Protein AF-A0A8T3X2X7-F1 (afdb_monomer_lite)

pLDDT: mean 96.61, std 1.86, range [87.31, 98.25]

Radius of gyration: 12.63 Å; chains: 1; bounding box: 24×27×33 Å

Sequence (74 aa):
MKQVIVVRNDVKMSAGKLAAQCCHASVSAALKSKKKILGEWAAAGQKKIILQSSLQEMLEAKQRCDRAKLVSFL

Structure (mmCIF, N/CA/C/O backbone):
data_AF-A0A8T3X2X7-F1
#
_entry.id   AF-A0A8T3X2X7-F1
#
loop_
_atom_site.group_PDB
_atom_site.id
_atom_site.type_symbol
_atom_site.label_atom_id
_atom_site.label_alt_id
_atom_site.label_comp_id
_atom_site.label_asym_id
_atom_site.label_entity_id
_atom_site.label_seq_id
_atom_site.pdbx_PDB_ins_code
_atom_site.Cartn_x
_atom_site.Cartn_y
_atom_site.Cartn_z
_atom_site.occupancy
_atom_site.B_iso_or_equiv
_atom_site.auth_seq_id
_atom_site.auth_comp_id
_atom_site.auth_asym_id
_atom_site.auth_atom_id
_atom_site.pdbx_PDB_model_num
ATOM 1 N N . MET A 1 1 ? -0.282 -4.549 -13.152 1.00 92.56 1 MET A N 1
ATOM 2 C CA . MET A 1 1 ? 0.450 -4.269 -11.893 1.00 92.56 1 MET A CA 1
ATOM 3 C C . MET A 1 1 ? -0.475 -3.612 -10.874 1.00 92.56 1 MET A C 1
ATOM 5 O O . MET A 1 1 ? -1.441 -2.991 -11.296 1.00 92.56 1 MET A O 1
ATOM 9 N N . LYS A 1 2 ? -0.224 -3.735 -9.564 1.00 96.94 2 LYS A N 1
ATOM 10 C CA . LYS A 1 2 ? -1.014 -3.054 -8.519 1.00 96.94 2 LYS A CA 1
ATOM 11 C C . LYS A 1 2 ? -0.177 -2.767 -7.276 1.00 96.94 2 LYS A C 1
ATOM 13 O O . LYS A 1 2 ? 0.732 -3.530 -6.971 1.00 96.94 2 LYS A O 1
ATOM 18 N N . GLN A 1 3 ? -0.550 -1.716 -6.558 1.00 98.06 3 GLN A N 1
ATOM 19 C CA . GLN A 1 3 ? -0.093 -1.419 -5.207 1.00 98.06 3 GLN A CA 1
ATOM 20 C C . GLN A 1 3 ? -1.232 -1.717 -4.228 1.00 98.06 3 GLN A C 1
ATOM 22 O O . GLN A 1 3 ? -2.384 -1.370 -4.493 1.00 98.06 3 GLN A O 1
ATOM 27 N N . VAL A 1 4 ? -0.919 -2.372 -3.114 1.00 98.19 4 VAL A N 1
ATOM 28 C CA . VAL A 1 4 ? -1.875 -2.634 -2.034 1.00 98.19 4 VAL A CA 1
ATOM 29 C C . VAL A 1 4 ? -1.441 -1.822 -0.825 1.00 98.19 4 VAL A C 1
ATOM 31 O O . VAL A 1 4 ? -0.268 -1.845 -0.462 1.00 98.19 4 VAL A O 1
ATOM 34 N N . ILE A 1 5 ? -2.377 -1.089 -0.235 1.00 98.12 5 ILE A N 1
ATOM 35 C CA . ILE A 1 5 ? -2.156 -0.264 0.948 1.00 98.12 5 ILE A CA 1
ATOM 36 C C . ILE A 1 5 ? -3.090 -0.789 2.024 1.00 98.12 5 ILE A C 1
ATOM 38 O O . ILE A 1 5 ? -4.300 -0.862 1.819 1.00 98.12 5 ILE A O 1
ATOM 42 N N . VAL A 1 6 ? -2.514 -1.182 3.151 1.00 97.56 6 VAL A N 1
ATOM 43 C CA . VAL A 1 6 ? -3.267 -1.694 4.290 1.00 97.56 6 VAL A CA 1
ATOM 44 C C . VAL A 1 6 ? -3.264 -0.618 5.358 1.00 97.56 6 VAL A C 1
ATOM 46 O O . VAL A 1 6 ? -2.207 -0.097 5.709 1.00 97.56 6 VAL A O 1
ATOM 49 N N . VAL A 1 7 ? -4.443 -0.272 5.856 1.00 97.00 7 VAL A N 1
ATOM 50 C CA . VAL A 1 7 ? -4.612 0.673 6.956 1.00 97.00 7 VAL A CA 1
ATOM 51 C C . VAL A 1 7 ? -5.186 -0.048 8.165 1.00 97.00 7 VAL A C 1
ATOM 53 O O . VAL A 1 7 ? -5.945 -1.009 8.047 1.00 97.00 7 VAL A O 1
ATOM 56 N N . ARG A 1 8 ? -4.828 0.438 9.346 1.00 96.25 8 ARG A N 1
ATOM 57 C CA . ARG A 1 8 ? -5.355 -0.073 10.605 1.00 96.25 8 ARG A CA 1
ATOM 58 C C . ARG A 1 8 ? -6.806 0.360 10.806 1.00 96.25 8 ARG A C 1
ATOM 60 O O . ARG A 1 8 ? -7.111 1.539 10.636 1.00 96.25 8 ARG A O 1
ATOM 67 N N . ASN A 1 9 ? -7.682 -0.575 11.170 1.00 90.56 9 ASN A N 1
ATOM 68 C CA . ASN A 1 9 ? -9.090 -0.294 11.489 1.00 90.56 9 ASN A CA 1
ATOM 69 C C . ASN A 1 9 ? -9.322 0.096 12.960 1.00 90.56 9 ASN A C 1
ATOM 71 O O . ASN A 1 9 ? -10.339 0.708 13.278 1.00 90.56 9 ASN A O 1
ATOM 75 N N . ASP A 1 10 ? -8.379 -0.225 13.845 1.00 92.81 10 ASP A N 1
ATOM 76 C CA . ASP A 1 10 ? -8.437 0.057 15.281 1.00 92.81 10 ASP A CA 1
ATOM 77 C C . ASP A 1 10 ? -8.037 1.504 15.625 1.00 92.81 10 ASP A C 1
ATOM 79 O O . ASP A 1 10 ? -8.382 2.020 16.689 1.00 92.81 10 ASP A O 1
ATOM 83 N N . VAL A 1 11 ? -7.365 2.201 14.704 1.00 92.44 11 VAL A N 1
ATOM 84 C CA . VAL A 1 11 ? -7.013 3.618 14.849 1.00 92.44 11 VAL A CA 1
ATOM 85 C C . VAL A 1 11 ? -8.102 4.485 14.221 1.00 92.44 11 VAL A C 1
ATOM 87 O O . VAL A 1 11 ? -8.191 4.614 12.999 1.00 92.44 11 VAL A O 1
ATOM 90 N N . LYS A 1 12 ? -8.915 5.137 15.060 1.00 92.06 12 LYS A N 1
ATOM 91 C CA . LYS A 1 12 ? -9.939 6.079 14.586 1.00 92.06 12 LYS A CA 1
ATOM 92 C C . LYS A 1 12 ? -9.282 7.290 13.919 1.00 92.06 12 LYS A C 1
ATOM 94 O O . LYS A 1 12 ? -8.624 8.100 14.570 1.00 92.06 12 LYS A O 1
ATOM 99 N N . MET A 1 13 ? -9.490 7.428 12.613 1.00 94.75 13 MET A N 1
ATOM 100 C CA . MET A 1 13 ? -8.978 8.531 11.800 1.00 94.75 13 MET A CA 1
ATOM 101 C C . MET A 1 13 ? -10.123 9.245 11.089 1.00 94.75 13 MET A C 1
ATOM 103 O O . MET A 1 13 ? -11.075 8.614 10.636 1.00 94.75 13 MET A O 1
ATOM 107 N N . SER A 1 14 ? -10.011 10.568 10.945 1.00 97.00 14 SER A N 1
ATOM 108 C CA . SER A 1 14 ? -10.858 11.299 10.001 1.00 97.00 14 SER A CA 1
ATOM 109 C C . SER A 1 14 ? -10.535 10.868 8.566 1.00 97.00 14 SER A C 1
ATOM 111 O O . SER A 1 14 ? -9.424 10.409 8.286 1.00 97.00 14 SER A O 1
ATOM 113 N N . ALA A 1 15 ? -11.472 11.070 7.637 1.00 96.56 15 ALA A N 1
ATOM 114 C CA . ALA A 1 15 ? -11.272 10.726 6.227 1.00 96.56 15 ALA A CA 1
ATOM 115 C C . ALA A 1 15 ? -10.001 11.369 5.635 1.00 96.56 15 ALA A C 1
ATOM 117 O O . ALA A 1 15 ? -9.237 10.706 4.937 1.00 96.56 15 ALA A O 1
ATOM 118 N N . GLY A 1 16 ? -9.716 12.630 5.988 1.00 98.06 16 GLY A N 1
ATOM 119 C CA . GLY A 1 16 ? -8.498 13.323 5.555 1.00 98.06 16 GLY A CA 1
ATOM 120 C C . GLY A 1 16 ? -7.212 12.705 6.112 1.00 98.06 16 GLY A C 1
ATOM 121 O O . GLY A 1 16 ? -6.244 12.535 5.373 1.00 98.06 16 GLY A O 1
ATOM 122 N N . LYS A 1 17 ? -7.201 12.296 7.390 1.00 96.81 17 LYS A N 1
ATOM 123 C CA . LYS A 1 17 ? -6.046 11.599 7.984 1.00 96.81 17 LYS A CA 1
ATOM 124 C C . LYS A 1 17 ? -5.822 10.241 7.326 1.00 96.81 17 LYS A C 1
ATOM 126 O O . LYS A 1 17 ? -4.685 9.913 7.006 1.00 96.81 17 LYS A O 1
ATOM 131 N N . LEU A 1 18 ? -6.895 9.491 7.074 1.00 96.75 18 LEU A N 1
ATOM 132 C CA . LEU A 1 18 ? -6.821 8.217 6.365 1.00 96.75 18 LEU A CA 1
ATOM 133 C C . LEU A 1 18 ? -6.231 8.397 4.956 1.00 96.75 18 LEU A C 1
ATOM 135 O O . LEU A 1 18 ? -5.301 7.685 4.583 1.00 96.75 18 LEU A O 1
ATOM 139 N N . ALA A 1 19 ? -6.725 9.381 4.198 1.00 97.56 19 ALA A N 1
ATOM 140 C CA . ALA A 1 19 ? -6.213 9.695 2.867 1.00 97.56 19 ALA A CA 1
ATOM 141 C C . ALA A 1 19 ? -4.721 10.064 2.901 1.00 97.56 19 ALA A C 1
ATOM 143 O O . ALA A 1 19 ? -3.943 9.532 2.111 1.00 97.56 19 ALA A O 1
ATOM 144 N N . ALA A 1 20 ? -4.304 10.904 3.854 1.00 98.06 20 ALA A N 1
ATOM 145 C CA . ALA A 1 20 ? -2.903 11.283 4.025 1.00 98.06 20 ALA A CA 1
ATOM 146 C C . ALA A 1 20 ? -2.001 10.071 4.314 1.00 98.06 20 ALA A C 1
ATOM 148 O O . ALA A 1 20 ? -0.950 9.933 3.691 1.00 98.06 20 ALA A O 1
ATOM 149 N N . GLN A 1 21 ? -2.426 9.152 5.189 1.00 96.88 21 GLN A N 1
ATOM 150 C CA . GLN A 1 21 ? -1.665 7.927 5.470 1.00 96.88 21 GLN A CA 1
ATOM 151 C C . GLN A 1 21 ? -1.549 7.025 4.236 1.00 96.88 21 GLN A C 1
ATOM 153 O O . GLN A 1 21 ? -0.465 6.517 3.943 1.00 96.88 21 GLN A O 1
ATOM 158 N N . CYS A 1 22 ? -2.624 6.883 3.456 1.00 97.75 22 CYS A N 1
ATOM 159 C CA . CYS A 1 22 ? -2.570 6.167 2.183 1.00 97.75 22 CYS A CA 1
ATOM 160 C C . CYS A 1 22 ? -1.587 6.823 1.199 1.00 97.75 22 CYS A C 1
ATOM 162 O O . CYS A 1 22 ? -0.811 6.123 0.550 1.00 97.75 22 CYS A O 1
ATOM 164 N N . CYS A 1 23 ? -1.568 8.156 1.108 1.00 98.12 23 CYS A N 1
ATOM 165 C CA . CYS A 1 23 ? -0.613 8.882 0.268 1.00 98.12 23 CYS A CA 1
ATOM 166 C C . CYS A 1 23 ? 0.835 8.664 0.728 1.00 98.12 23 CYS A C 1
ATOM 168 O O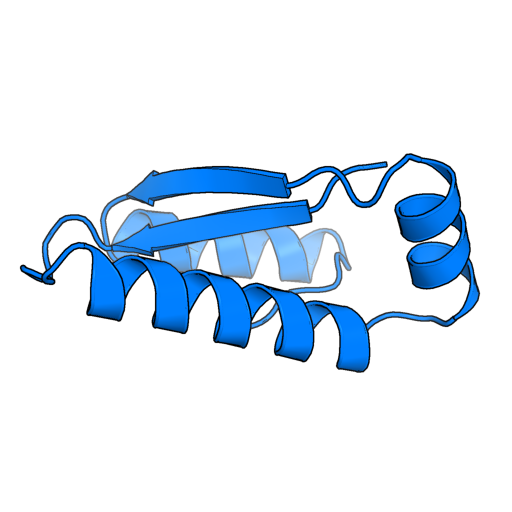 . CYS A 1 23 ? 1.688 8.340 -0.099 1.00 98.12 23 CYS A O 1
ATOM 170 N N . HIS A 1 24 ? 1.110 8.767 2.032 1.00 97.88 24 HIS A N 1
ATOM 171 C CA . HIS A 1 24 ? 2.441 8.512 2.588 1.00 97.88 24 HIS A CA 1
ATOM 172 C C . HIS A 1 24 ? 2.914 7.087 2.283 1.00 97.88 24 HIS A C 1
ATOM 174 O O . HIS A 1 24 ? 4.009 6.903 1.753 1.00 97.88 24 HIS A O 1
ATOM 180 N N . ALA A 1 25 ? 2.072 6.080 2.531 1.00 97.44 25 ALA A N 1
ATOM 181 C CA . ALA A 1 25 ? 2.394 4.688 2.225 1.00 97.44 25 ALA A CA 1
ATOM 182 C C . ALA A 1 25 ? 2.640 4.474 0.721 1.00 97.44 25 ALA A C 1
ATOM 184 O O . ALA A 1 25 ? 3.605 3.809 0.332 1.00 97.44 25 ALA A O 1
ATOM 185 N N . SER A 1 26 ? 1.803 5.082 -0.131 1.00 98.06 26 SER A N 1
ATOM 186 C CA . SER A 1 26 ? 1.925 5.004 -1.588 1.00 98.06 26 SER A CA 1
ATOM 187 C C . SER A 1 26 ? 3.273 5.534 -2.073 1.00 98.06 26 SER A C 1
ATOM 189 O O . SER A 1 26 ? 3.954 4.857 -2.848 1.00 98.06 26 SER A O 1
ATOM 191 N N . VAL A 1 27 ? 3.646 6.740 -1.637 1.00 97.88 27 VAL A N 1
ATOM 192 C CA . VAL A 1 27 ? 4.876 7.424 -2.061 1.00 97.88 27 VAL A CA 1
ATOM 193 C C . VAL A 1 27 ? 6.104 6.708 -1.512 1.00 97.88 27 VAL A C 1
ATOM 195 O O . VAL A 1 27 ? 7.023 6.414 -2.272 1.00 97.88 27 VAL A O 1
ATOM 198 N N . SER A 1 28 ? 6.109 6.335 -0.233 1.00 98.00 28 SER A N 1
ATOM 199 C CA . SER A 1 28 ? 7.250 5.649 0.378 1.00 98.00 28 SER A CA 1
ATOM 200 C C . SER A 1 28 ? 7.542 4.294 -0.272 1.00 98.00 28 SER A C 1
ATOM 202 O O . SER A 1 28 ? 8.701 3.963 -0.526 1.00 98.00 28 SER A O 1
ATOM 204 N N . ALA A 1 29 ? 6.509 3.512 -0.606 1.00 96.81 29 ALA A N 1
ATOM 205 C CA . ALA A 1 29 ? 6.693 2.255 -1.330 1.00 96.81 29 ALA A CA 1
ATOM 206 C C . ALA A 1 29 ? 7.163 2.478 -2.781 1.00 96.81 29 ALA A C 1
ATOM 208 O O . ALA A 1 29 ? 7.989 1.712 -3.284 1.00 96.81 29 ALA A O 1
ATOM 209 N N . ALA A 1 30 ? 6.689 3.536 -3.447 1.00 96.69 30 ALA A N 1
ATOM 210 C CA . ALA A 1 30 ? 7.151 3.905 -4.784 1.00 96.69 30 ALA A CA 1
ATOM 211 C C . ALA A 1 30 ? 8.632 4.323 -4.786 1.00 96.69 30 ALA A C 1
ATOM 213 O O . ALA A 1 30 ? 9.391 3.850 -5.629 1.00 96.69 30 ALA A O 1
ATOM 214 N N . LEU A 1 31 ? 9.069 5.124 -3.808 1.00 97.19 31 LEU A N 1
ATOM 215 C CA . LEU A 1 31 ? 10.469 5.544 -3.654 1.00 97.19 31 LEU A CA 1
ATOM 216 C C . LEU A 1 31 ? 11.411 4.373 -3.337 1.00 97.19 31 LEU A C 1
ATOM 218 O O . LEU A 1 31 ? 12.562 4.377 -3.765 1.00 97.19 31 LEU A O 1
ATOM 222 N N . LYS A 1 32 ? 10.924 3.341 -2.635 1.00 96.12 32 LYS A N 1
ATOM 223 C CA . LYS A 1 32 ? 11.669 2.091 -2.394 1.00 96.12 32 LYS A CA 1
A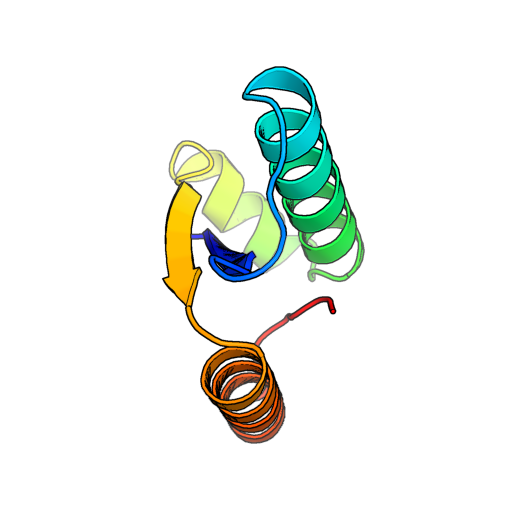TOM 224 C C . LYS A 1 32 ? 11.669 1.131 -3.594 1.00 96.12 32 LYS A C 1
ATOM 226 O O . LYS A 1 32 ? 12.376 0.124 -3.569 1.00 96.12 32 LYS A O 1
ATOM 231 N N . SER A 1 33 ? 10.864 1.389 -4.626 1.00 96.69 33 SER A N 1
ATOM 232 C CA . SER A 1 33 ? 10.706 0.481 -5.764 1.00 96.69 33 SER A CA 1
ATOM 233 C C . SER A 1 33 ? 11.804 0.652 -6.813 1.00 96.69 33 SER A C 1
ATOM 235 O O . SER A 1 33 ? 12.334 1.736 -7.041 1.00 96.69 33 SER A O 1
ATOM 237 N N . LYS A 1 34 ? 12.117 -0.433 -7.531 1.00 96.94 34 LYS A N 1
ATOM 238 C CA . LYS A 1 34 ? 13.001 -0.371 -8.706 1.00 96.94 34 LYS A CA 1
ATOM 239 C C . LYS A 1 34 ? 12.312 0.402 -9.835 1.00 96.94 34 LYS A C 1
ATOM 241 O O . LYS A 1 34 ? 11.127 0.179 -10.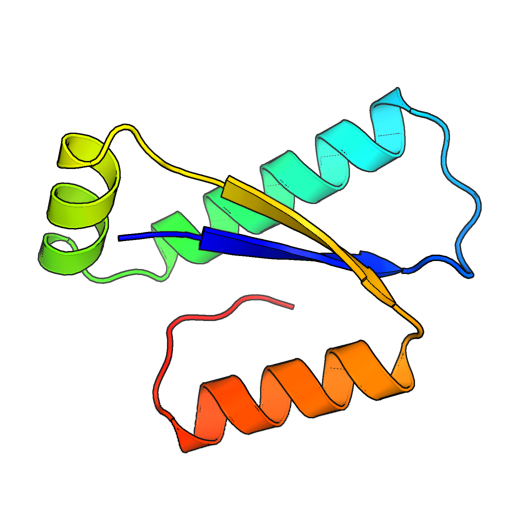086 1.00 96.94 34 LYS A O 1
ATOM 246 N N . LYS A 1 35 ? 13.070 1.211 -10.590 1.00 97.06 35 LYS A N 1
ATOM 247 C CA . LYS A 1 35 ? 12.555 2.027 -11.714 1.00 97.06 35 LYS A CA 1
ATOM 248 C C . LYS A 1 35 ? 11.686 1.235 -12.700 1.00 97.06 35 LYS A C 1
ATOM 250 O O . LYS A 1 35 ? 10.641 1.726 -13.104 1.00 97.06 35 LYS A O 1
ATOM 255 N N . LYS A 1 36 ? 12.079 -0.003 -13.034 1.00 97.12 36 LYS A N 1
ATOM 256 C CA . LYS A 1 36 ? 11.308 -0.891 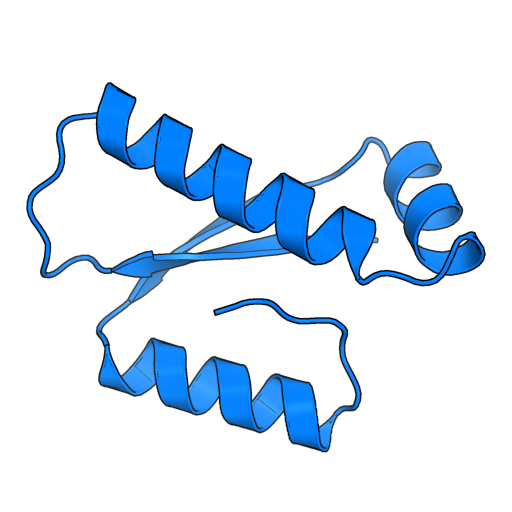-13.924 1.00 97.12 36 LYS A CA 1
ATOM 257 C C . LYS A 1 36 ? 9.903 -1.185 -13.382 1.00 97.12 36 LYS A C 1
ATOM 259 O O . LYS A 1 36 ? 8.926 -0.960 -14.081 1.00 97.12 36 LYS A O 1
ATOM 264 N N . ILE A 1 37 ? 9.805 -1.619 -12.122 1.00 96.19 37 ILE A N 1
ATOM 265 C CA . ILE A 1 37 ? 8.523 -1.933 -11.465 1.00 96.19 37 ILE A CA 1
ATOM 266 C C . ILE A 1 37 ? 7.655 -0.675 -11.383 1.00 96.19 37 ILE A C 1
ATOM 268 O O . ILE A 1 37 ? 6.465 -0.717 -11.678 1.00 96.19 37 ILE A O 1
ATOM 272 N N . LEU A 1 38 ? 8.256 0.462 -11.023 1.00 97.06 38 LEU A N 1
ATOM 273 C CA . LEU A 1 38 ? 7.539 1.732 -10.948 1.00 97.06 38 LEU A CA 1
ATOM 274 C C . LEU A 1 38 ? 6.983 2.154 -12.319 1.00 97.06 38 LEU A C 1
ATOM 276 O O . LEU A 1 38 ? 5.834 2.580 -12.400 1.00 97.06 38 LEU A O 1
ATOM 280 N N . GLY A 1 39 ? 7.767 1.982 -13.387 1.00 97.81 39 GLY A N 1
ATOM 281 C CA . GLY A 1 39 ? 7.348 2.249 -14.763 1.00 97.81 39 GLY A CA 1
ATOM 282 C C . GLY A 1 39 ? 6.195 1.354 -15.217 1.00 97.81 39 GLY A C 1
ATOM 283 O O . GLY A 1 39 ? 5.200 1.854 -15.734 1.00 97.81 39 GLY A O 1
ATOM 284 N N . GLU A 1 40 ? 6.275 0.048 -14.958 1.00 97.81 40 GLU A N 1
ATOM 285 C CA . GLU A 1 40 ? 5.203 -0.899 -15.296 1.00 97.81 40 GLU A CA 1
ATOM 286 C C . GLU A 1 40 ? 3.918 -0.630 -14.490 1.00 97.81 40 GLU A C 1
ATOM 288 O O . GLU A 1 40 ? 2.806 -0.775 -15.002 1.00 97.81 40 GLU A O 1
ATOM 293 N N . TRP A 1 41 ? 4.042 -0.196 -13.233 1.00 97.81 41 TRP A N 1
ATOM 294 C CA . TRP A 1 41 ? 2.900 0.231 -12.426 1.00 97.81 41 TRP A CA 1
ATOM 295 C C . TRP A 1 41 ? 2.275 1.527 -12.935 1.00 97.81 41 TRP A C 1
ATOM 297 O O . TRP A 1 41 ? 1.048 1.612 -13.021 1.00 97.81 41 TRP A O 1
ATOM 307 N N . ALA A 1 42 ? 3.098 2.508 -13.308 1.00 97.44 42 ALA A N 1
ATOM 308 C CA . ALA A 1 42 ? 2.635 3.773 -13.860 1.00 97.44 42 ALA A CA 1
ATOM 309 C C . ALA A 1 42 ? 1.927 3.585 -15.208 1.00 97.44 42 ALA A C 1
ATOM 311 O O . ALA A 1 42 ? 0.822 4.096 -15.381 1.00 97.44 42 ALA A O 1
ATOM 312 N N . ALA A 1 43 ? 2.499 2.781 -16.109 1.00 98.06 43 ALA A N 1
ATOM 313 C CA . ALA A 1 43 ? 1.889 2.434 -17.393 1.00 98.06 43 ALA A CA 1
ATOM 314 C C . ALA A 1 43 ? 0.556 1.681 -17.227 1.00 98.06 43 ALA A C 1
ATOM 316 O O . ALA A 1 43 ? -0.351 1.833 -18.038 1.00 98.06 43 ALA A O 1
ATOM 317 N N . ALA A 1 44 ? 0.396 0.921 -16.138 1.00 97.00 44 ALA A N 1
ATOM 318 C CA . ALA A 1 44 ? -0.855 0.255 -15.778 1.00 97.00 44 ALA A CA 1
ATOM 319 C C . ALA A 1 44 ? -1.859 1.164 -15.028 1.00 97.00 44 ALA A C 1
ATOM 321 O O . ALA A 1 44 ? -2.736 0.656 -14.324 1.00 97.00 44 ALA A O 1
ATOM 322 N N . GLY A 1 45 ? -1.716 2.492 -15.114 1.00 97.62 45 GLY A N 1
ATOM 323 C CA . GLY A 1 45 ? -2.636 3.456 -14.501 1.00 97.62 45 GLY A CA 1
ATOM 324 C C . GLY A 1 45 ? -2.473 3.615 -12.988 1.00 97.62 45 GLY A C 1
ATOM 325 O O . GLY A 1 45 ? -3.396 4.057 -12.310 1.00 97.62 45 GLY A O 1
ATOM 326 N N . GLN A 1 46 ? -1.319 3.231 -12.430 1.00 97.44 46 GLN A N 1
ATOM 327 C CA . GLN A 1 46 ? -0.990 3.412 -11.012 1.00 97.44 46 GLN A CA 1
ATOM 328 C C . GLN A 1 46 ? -2.030 2.805 -10.052 1.00 97.44 46 GLN A C 1
ATOM 330 O O . GLN A 1 46 ? -2.334 3.388 -9.004 1.00 97.44 46 GLN A O 1
ATOM 335 N N . LYS A 1 47 ? -2.594 1.639 -10.406 1.00 98.12 47 LYS A N 1
ATOM 336 C CA . LYS A 1 47 ? -3.679 0.978 -9.661 1.00 98.12 47 LYS A CA 1
ATOM 337 C C . LYS A 1 47 ? -3.335 0.795 -8.179 1.00 98.12 47 LYS A C 1
ATOM 339 O O . LYS A 1 47 ? -2.306 0.189 -7.857 1.00 98.12 47 LYS A O 1
ATOM 344 N N . LYS A 1 48 ? -4.231 1.251 -7.298 1.00 98.12 48 LYS A N 1
ATOM 345 C CA . LYS A 1 48 ? -4.143 1.123 -5.833 1.00 98.12 48 LYS A CA 1
ATOM 346 C C . LYS A 1 48 ? -5.358 0.372 -5.300 1.00 98.12 48 LYS A C 1
ATOM 348 O O . LYS A 1 48 ? -6.469 0.583 -5.776 1.00 98.12 48 LYS A O 1
ATOM 353 N N . ILE A 1 49 ? -5.138 -0.509 -4.333 1.00 98.25 49 ILE A N 1
ATOM 354 C CA . ILE A 1 49 ? -6.191 -1.209 -3.594 1.00 98.25 49 ILE A CA 1
ATOM 355 C C . ILE A 1 49 ? -5.976 -0.899 -2.120 1.00 98.25 49 ILE A C 1
ATOM 357 O O . ILE A 1 49 ? -4.906 -1.194 -1.589 1.00 98.25 49 ILE A O 1
ATOM 361 N N . ILE A 1 50 ? -6.973 -0.288 -1.488 1.00 97.62 50 ILE A N 1
ATOM 362 C CA . ILE A 1 50 ? -6.920 0.088 -0.077 1.00 97.62 50 ILE A CA 1
ATOM 363 C C . ILE A 1 50 ? -7.718 -0.939 0.721 1.00 97.62 50 ILE A C 1
ATOM 365 O O . ILE A 1 50 ? -8.874 -1.201 0.395 1.00 97.62 50 ILE A O 1
ATOM 369 N N . LEU A 1 51 ? -7.093 -1.532 1.734 1.00 97.38 51 LEU A N 1
ATOM 370 C CA . LEU A 1 51 ? -7.683 -2.546 2.607 1.00 97.38 51 LEU A CA 1
ATOM 371 C C . LEU A 1 51 ? -7.567 -2.113 4.066 1.00 97.38 51 LEU A C 1
ATOM 373 O O . LEU A 1 51 ? -6.665 -1.356 4.421 1.00 97.38 51 LEU A O 1
ATOM 377 N N . GLN A 1 52 ? -8.452 -2.630 4.908 1.00 95.75 52 GLN A N 1
ATOM 378 C CA . GLN A 1 52 ? -8.419 -2.425 6.351 1.00 95.75 52 GLN A CA 1
ATOM 379 C C . GLN A 1 52 ? -8.050 -3.734 7.055 1.00 95.75 52 GLN A C 1
ATOM 381 O O . GLN A 1 52 ? -8.494 -4.796 6.625 1.00 95.75 52 GLN A O 1
ATOM 386 N N . SER A 1 53 ? -7.251 -3.664 8.119 1.00 96.31 53 SER A N 1
ATOM 387 C CA . SER A 1 53 ? -6.891 -4.831 8.935 1.00 96.31 53 SER A CA 1
ATOM 388 C C . SER A 1 53 ? -6.579 -4.446 10.380 1.00 96.31 53 SER A C 1
ATOM 390 O O . SER A 1 53 ? -6.403 -3.267 10.700 1.00 96.31 53 SER A O 1
ATOM 392 N N . SER A 1 54 ? -6.433 -5.454 11.237 1.00 97.19 54 SER A N 1
ATOM 393 C CA . SER A 1 54 ? -5.781 -5.310 12.541 1.00 97.19 54 SER A CA 1
ATOM 394 C C . SER A 1 54 ? -4.267 -5.071 12.395 1.00 97.19 54 SER A C 1
ATOM 396 O O . SER A 1 54 ? -3.682 -5.288 11.325 1.00 97.19 54 SER A O 1
ATOM 398 N N . LEU A 1 55 ? -3.607 -4.651 13.483 1.00 96.19 55 LEU A N 1
ATOM 399 C CA . LEU A 1 55 ? -2.143 -4.537 13.536 1.00 96.19 55 LEU A CA 1
ATOM 400 C C . LEU A 1 55 ? -1.458 -5.887 13.277 1.00 96.19 55 LEU A C 1
ATOM 402 O O . LEU A 1 55 ? -0.479 -5.944 12.538 1.00 96.19 55 LEU A O 1
ATOM 406 N N . GLN A 1 56 ? -1.987 -6.968 13.851 1.00 97.06 56 GLN A N 1
ATOM 407 C CA . GLN A 1 56 ? -1.406 -8.302 13.726 1.00 97.06 56 GLN A CA 1
ATOM 408 C C . GLN A 1 56 ? -1.390 -8.770 12.262 1.00 97.06 56 GLN A C 1
ATOM 410 O O . GLN A 1 56 ? -0.336 -9.114 11.730 1.00 97.06 56 GLN A O 1
ATOM 415 N N . GLU A 1 57 ? -2.526 -8.677 11.570 1.00 96.56 57 GLU A N 1
ATOM 416 C CA . GLU A 1 57 ? -2.634 -9.046 10.151 1.00 96.56 57 GLU A CA 1
ATOM 417 C C . GLU A 1 57 ? -1.735 -8.184 9.252 1.00 96.56 57 GLU A C 1
ATOM 419 O O . GLU A 1 57 ? -1.166 -8.677 8.274 1.00 96.56 57 GLU A O 1
ATOM 424 N N . MET A 1 58 ? -1.579 -6.896 9.584 1.00 96.81 58 MET A N 1
ATOM 425 C CA . MET A 1 58 ? -0.683 -5.982 8.872 1.00 96.81 58 MET A CA 1
ATOM 426 C C . MET A 1 58 ? 0.782 -6.414 9.010 1.00 96.81 58 MET A C 1
ATOM 428 O O . MET A 1 58 ? 1.509 -6.457 8.013 1.00 96.81 58 MET A O 1
ATOM 432 N N . LEU A 1 59 ? 1.214 -6.772 10.222 1.00 97.12 59 LEU A N 1
ATOM 433 C CA . LEU A 1 59 ? 2.567 -7.271 10.476 1.00 97.12 59 LEU A CA 1
ATOM 434 C C . LEU A 1 59 ? 2.814 -8.605 9.762 1.00 97.12 59 LEU A C 1
ATOM 436 O O . LEU A 1 59 ? 3.851 -8.784 9.122 1.00 97.12 59 LEU A O 1
ATOM 440 N N . GLU A 1 60 ? 1.845 -9.516 9.776 1.00 97.19 60 GLU A N 1
ATOM 441 C CA . GLU A 1 60 ? 1.927 -10.784 9.044 1.00 97.19 60 GLU A CA 1
ATOM 442 C C . GLU A 1 60 ? 1.982 -10.580 7.525 1.00 97.19 60 GLU A C 1
ATOM 444 O O . GLU A 1 60 ? 2.725 -11.267 6.816 1.00 97.19 60 GLU A O 1
ATOM 449 N N . ALA A 1 61 ? 1.215 -9.627 6.990 1.00 96.31 61 ALA A N 1
ATOM 450 C CA . ALA A 1 61 ? 1.296 -9.236 5.586 1.00 96.31 61 ALA A CA 1
ATOM 451 C C . ALA A 1 61 ? 2.685 -8.677 5.243 1.00 96.31 61 ALA A C 1
ATOM 453 O O . ALA A 1 61 ? 3.268 -9.079 4.234 1.00 96.31 61 ALA A O 1
ATOM 454 N N . LYS A 1 62 ? 3.257 -7.826 6.103 1.00 96.25 62 LYS A N 1
ATOM 455 C CA . LYS A 1 62 ? 4.611 -7.290 5.922 1.00 96.25 62 LYS A CA 1
ATOM 456 C C . LYS A 1 62 ? 5.662 -8.401 5.885 1.00 96.25 62 LYS A C 1
ATOM 458 O O . LYS A 1 62 ? 6.465 -8.443 4.955 1.00 96.25 62 LYS A O 1
ATOM 463 N N . GLN A 1 63 ? 5.604 -9.344 6.822 1.00 97.62 63 GLN A N 1
ATOM 464 C CA . GLN A 1 63 ? 6.511 -10.494 6.839 1.00 97.62 63 GLN A CA 1
ATOM 465 C C . GLN A 1 63 ? 6.366 -11.371 5.584 1.00 97.62 63 GLN A C 1
ATOM 467 O O . GLN A 1 63 ? 7.362 -11.856 5.044 1.00 97.62 63 GLN A O 1
ATOM 472 N N . ARG A 1 64 ? 5.137 -11.575 5.086 1.00 97.56 64 ARG A N 1
ATOM 473 C CA . ARG A 1 64 ? 4.895 -12.283 3.816 1.00 97.56 64 ARG A CA 1
ATOM 474 C C . ARG A 1 64 ? 5.525 -11.554 2.630 1.00 97.56 64 ARG A C 1
ATOM 476 O O . ARG A 1 64 ? 6.152 -12.209 1.800 1.00 97.56 64 ARG A O 1
ATOM 483 N N . CYS A 1 65 ? 5.406 -10.226 2.571 1.00 96.88 65 CYS A N 1
ATOM 484 C CA . CYS A 1 65 ? 6.057 -9.414 1.542 1.00 96.88 65 CYS A CA 1
ATOM 485 C C . CYS A 1 65 ? 7.581 -9.571 1.577 1.00 96.88 65 CYS A C 1
ATOM 487 O O . CYS A 1 65 ? 8.182 -9.770 0.525 1.00 96.88 65 CYS A O 1
ATOM 489 N N . ASP A 1 66 ? 8.192 -9.554 2.764 1.00 96.25 66 ASP A N 1
ATOM 490 C CA . ASP A 1 66 ? 9.644 -9.703 2.915 1.00 96.25 66 ASP A CA 1
ATOM 491 C C . ASP A 1 66 ? 10.131 -11.072 2.429 1.00 96.25 66 ASP A C 1
ATOM 493 O O . ASP A 1 66 ? 11.073 -11.152 1.638 1.00 96.25 66 ASP A O 1
ATOM 497 N N . ARG A 1 67 ? 9.433 -12.152 2.810 1.00 97.94 67 ARG A N 1
ATOM 498 C CA . ARG A 1 67 ? 9.732 -13.513 2.326 1.00 97.94 67 ARG A CA 1
ATOM 499 C C . ARG A 1 67 ? 9.591 -13.634 0.809 1.00 97.94 67 ARG A C 1
ATOM 501 O O . ARG A 1 67 ? 10.416 -14.273 0.163 1.00 97.94 67 ARG A O 1
ATOM 508 N N . ALA A 1 68 ? 8.572 -12.994 0.239 1.00 97.12 68 ALA A N 1
ATOM 509 C CA . ALA A 1 68 ? 8.331 -12.965 -1.202 1.00 97.12 68 ALA A CA 1
ATOM 510 C C . ALA A 1 68 ? 9.213 -11.949 -1.956 1.00 97.12 68 ALA A C 1
ATOM 512 O O . ALA A 1 68 ? 9.090 -11.827 -3.175 1.00 97.12 68 ALA A O 1
ATOM 513 N N . LYS A 1 69 ? 10.092 -11.212 -1.256 1.00 95.62 69 LYS A N 1
ATOM 514 C CA . LYS A 1 69 ? 10.932 -10.132 -1.806 1.00 95.62 69 LYS A CA 1
ATOM 515 C C . LYS A 1 69 ? 10.123 -9.053 -2.540 1.00 95.62 69 LYS A C 1
ATOM 517 O O . LYS A 1 69 ? 10.591 -8.456 -3.512 1.00 95.62 69 LYS A O 1
ATOM 522 N N . LEU A 1 70 ? 8.902 -8.800 -2.073 1.00 96.00 70 LEU A N 1
ATOM 523 C CA . LEU A 1 70 ? 8.049 -7.723 -2.559 1.00 96.00 70 LEU A CA 1
ATOM 524 C C . LEU A 1 70 ? 8.446 -6.406 -1.896 1.00 96.00 70 LEU A C 1
ATOM 526 O O . LEU A 1 70 ? 8.677 -6.338 -0.688 1.00 96.00 70 LEU A O 1
ATOM 530 N N . VAL A 1 71 ? 8.478 -5.335 -2.689 1.00 95.88 71 VAL A N 1
ATOM 531 C CA . VAL A 1 71 ? 8.711 -3.990 -2.160 1.00 95.88 71 VAL A CA 1
ATOM 532 C C . VAL A 1 71 ? 7.544 -3.617 -1.251 1.00 95.88 71 VAL A C 1
ATOM 534 O O . VAL A 1 71 ? 6.388 -3.622 -1.672 1.00 95.88 71 VAL A O 1
ATOM 537 N N . SER A 1 72 ? 7.851 -3.297 0.003 1.00 95.31 72 SER A N 1
ATOM 538 C CA . SER A 1 72 ? 6.867 -2.909 1.008 1.00 95.31 72 SER A CA 1
ATOM 539 C C . SER A 1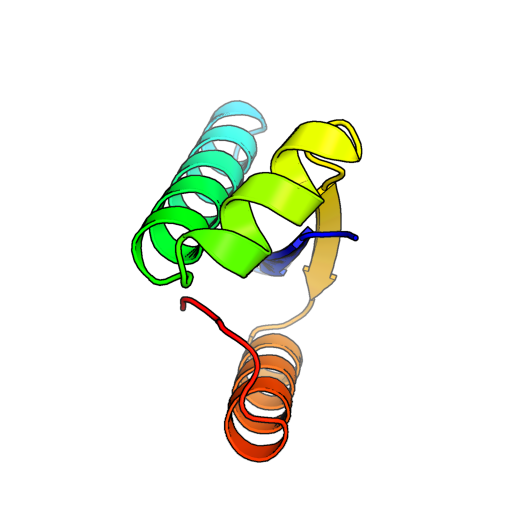 72 ? 7.409 -1.799 1.911 1.00 95.31 72 SER A C 1
ATOM 541 O O . SER A 1 72 ? 8.620 -1.594 2.039 1.00 95.31 72 SER A O 1
ATOM 543 N N . PHE A 1 73 ? 6.490 -1.059 2.524 1.00 94.38 73 PHE A N 1
ATOM 544 C CA . PHE A 1 73 ? 6.765 -0.002 3.488 1.00 94.38 73 PHE A CA 1
ATOM 545 C C . PHE A 1 73 ? 5.799 -0.168 4.663 1.00 94.38 73 PHE A C 1
ATOM 547 O O . PHE A 1 73 ? 4.616 -0.422 4.437 1.00 94.38 73 PHE A O 1
ATOM 554 N N . LEU A 1 74 ? 6.329 -0.062 5.879 1.00 87.31 74 LEU A N 1
ATOM 555 C CA . LEU A 1 74 ? 5.596 0.022 7.136 1.00 87.31 74 LEU A CA 1
ATOM 556 C C . LEU A 1 74 ? 6.213 1.172 7.931 1.00 87.31 74 LEU A C 1
ATOM 558 O O . LEU A 1 74 ? 7.465 1.261 7.882 1.00 87.31 74 LEU A O 1
#

Secondary structure (DSSP, 8-state):
--EEEEEESSS---HHHHHHHHHHHHHHHHHTS-HHHHHHHHHTTT-EEEEEE-HHHHHHHHHHHHHTT-----

Foldseek 3Di:
DEAEAEDEPVDDDDPVRVVVSSVVQLVVLLVQDDPVVNVVCVVVVVHYHYYYDHPVVVVVVVVVCVVVVHRGDD

=== Feature glossary ===
Legend for the data blocks above and below:

— What the protein is —

The amino-acid sequence is the protein's primary structure: the linear order of residues from the N-terminus to the C-terminus, written in one-letter code. Everything else here — the 3D coordinates, the secondary structure, the domain annotations — is ultimately a consequence of this string.

Functional annotations link the protein to curated databases. InterPro entries identify conserved domains and families by matching the sequence against member-database signatures (Pfam, PROSITE, CDD, …). Gene Ontology (GO) terms describe molecular function, biological process, and cellular component in a controlled vocabulary. CATH places the structure in a hierarchical fold classification (Class/Architecture/Topology/Homologous-superfamily). The organism is the source species.

— Where its atoms are —

Atomic co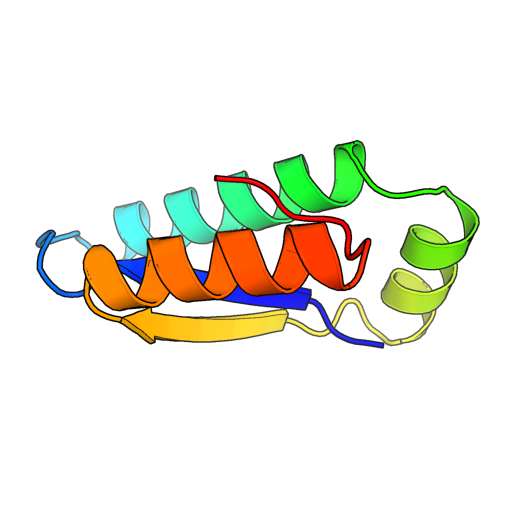ordinates in PDBx/mmCIF format — the same representation the Protein Data Bank distributes. Each line of the _atom_site loop places one backbone atom in Cartesian space (units: ångströms, origin: arbitrary).

The six renders are orthographic views along the three Cartesian axes in both directions. Representation (cartoon, sticks, or surface) and color scheme (sequence-rainbow or by-chain) vary across proteins so the training set covers all the common visualization conventions.

— Local backbone conformation —

Eight-state secondary structure (DSSP): H is the canonical α-helix, G the tighter 3₁₀-helix, I the wider π-helix; E/B are β-structure, T and S are turns and bends, and '-' is everything else. DSSP derives these from the pattern of main-chain N–H···O=C hydrogen bonds, not from the sequence.

Three-state secondary structure (P-SEA) collapses the eight DSSP classes into helix (a), strand (b), and coil (c). P-SEA assigns these from Cα geometry alone — distances and angles — without requiring backbone oxygens, so it works on any Cα trace.

φ (phi) and ψ (psi) are the two rotatable backbone dihedrals per residue: φ is the C(i-1)–N–Cα–C torsion, ψ is the N–Cα–C–N(i+1) torsion, both in degrees on (−180°, 180°]. α-helical residues cluster near (−60°, −45°); β-strand residues near (−120°, +130°). A Ramachandran plot is simply a scatter of (φ, ψ) for every residue.

— Global shape and packing —

The geometric summary reports three shape descriptors. Rg (radius of gyration) measures how spread out the Cα atoms are about their centre of mass; compact globular proteins have small Rg, elongated or unfolded ones large. Cα contacts (<8 Å, |i−j|>4) count long-range residue pairs in spatial proximity — high for tightly packed folds, near zero for rods or random coil. The bounding-box extents give the protein's footprint along x, y, z in Å.

SASA measures how much of the protein is reachable by solvent. It is computed by rolling a water-sized probe over the atomic surface and summing the exposed area (Å²). Per-residue SASA distinguishes core (buried, low SASA) from surface (exposed, high SASA) residues; total SASA is a whole-molecule size measure.

Plot images: a contact map (which residues are close in 3D, as an N×N binary image), a Ramachandran scatter (backbone torsion angles, revealing secondary-structure composition at a glance), and — for AlphaFold structures — a PAE heatmap (pairwise prediction confidence).

— Structural neighborhood —

A 3Di character summarizes, for each residue, the relative orientation of the Cα frame of its nearest spatial neighbor. Because it encodes fold topology rather than chemistry, 3Di alignments detect remote structural similarity that sequence alignment misses.

The Foldseek neighbor list gives the closest experimentally determined structures in the PDB, ranked by structural alignment. TM-score near 1 means near-identical fold; near 0.3 means only rough topology match. This is how one finds what a novel AlphaFold prediction most resembles in the solved-structure universe.

— Confidence and disorder —

For AlphaFold models, the B-factor field carries pLDDT — the model's own estimate of local accuracy on a 0–100 scale. Regions with pLDDT<50 should be treated as essentially unmodeled; they often correspond to intrinsically disordered segments.

Crystallographic B-factors measure how much each atom's electron density is smeared out, in Å². They rise in mobile loops and surface residues and fall in the buried interior. In AlphaFold models this column is repurposed to hold pLDDT instead.

Predicted Aligned Error (PAE) is an AlphaFold confidence matrix: entry (i, j) is the expected error in the position of residue j, in ångströms, when the prediction is superimposed on the true structure at residue i. Low PAE within a block of residues means that block is internally rigid and well-predicted; high PAE between two blocks means their relative placement is uncertain even if each block individually is confident.